Protein AF-A0AAV5IM41-F1 (afdb_monomer_lite)

Organism: NCBI:txid152421

Secondary structure (DSSP, 8-state):
-PPPPPPPS------------SSEEEEE-----EETTTTEEPPPPPPEEEEE---

Structure (mmCIF, N/CA/C/O backbone):
data_AF-A0AAV5IM41-F1
#
_entry.id   AF-A0AAV5IM41-F1
#
loop_
_atom_site.group_PDB
_atom_site.id
_atom_site.type_symbol
_atom_site.label_atom_id
_atom_site.label_alt_id
_atom_site.label_comp_id
_atom_site.label_asym_id
_atom_site.label_entity_id
_atom_site.label_seq_id
_atom_site.pdbx_PDB_ins_code
_atom_site.Cartn_x
_atom_site.Cartn_y
_atom_site.Cartn_z
_atom_site.occupancy
_atom_site.B_iso_or_equiv
_atom_site.auth_seq_id
_atom_site.auth_comp_id
_atom_site.auth_asym_id
_atom_site.auth_atom_id
_atom_site.pdbx_PDB_model_num
ATOM 1 N N . MET A 1 1 ? -12.898 -24.559 29.562 1.00 67.12 1 MET A N 1
ATOM 2 C CA . MET A 1 1 ? -13.676 -23.353 29.201 1.00 67.12 1 MET A CA 1
ATOM 3 C C . MET A 1 1 ? -13.206 -22.920 27.824 1.00 67.12 1 MET A C 1
ATOM 5 O O . MET A 1 1 ? -12.016 -22.679 27.685 1.00 67.12 1 MET A O 1
ATOM 9 N N . ALA A 1 2 ? -14.080 -22.916 26.818 1.00 79.75 2 ALA A N 1
ATOM 10 C CA . ALA A 1 2 ? -13.755 -22.406 25.485 1.00 79.75 2 ALA A CA 1
ATOM 11 C C . ALA A 1 2 ? -14.255 -20.958 25.389 1.00 79.75 2 ALA A C 1
ATOM 13 O O . ALA A 1 2 ? -15.376 -20.677 25.815 1.00 79.75 2 ALA A O 1
ATOM 14 N N . LEU A 1 3 ? -13.415 -20.045 24.900 1.00 81.81 3 LEU A N 1
ATOM 15 C CA . LEU A 1 3 ? -13.831 -18.671 24.624 1.00 81.81 3 LEU A CA 1
ATOM 16 C C . LEU A 1 3 ? -14.798 -18.672 23.424 1.00 81.81 3 LEU A C 1
ATOM 18 O O . LEU A 1 3 ? -14.577 -19.441 22.487 1.00 81.81 3 LEU A O 1
ATOM 22 N N . PRO A 1 4 ? -15.863 -17.853 23.441 1.00 82.94 4 PRO A N 1
ATOM 23 C CA . PRO A 1 4 ? -16.758 -17.720 22.297 1.00 82.94 4 PRO A CA 1
ATOM 24 C C . PRO A 1 4 ? -16.014 -17.134 21.088 1.00 82.94 4 PRO A C 1
ATOM 26 O O . PRO A 1 4 ? -15.119 -16.303 21.242 1.00 82.94 4 PRO A O 1
ATOM 29 N N . GLN A 1 5 ? -16.388 -17.583 19.890 1.00 80.81 5 GLN A N 1
ATOM 30 C CA . GLN A 1 5 ? -15.826 -17.100 18.629 1.00 80.81 5 GLN A CA 1
ATOM 31 C C . GLN A 1 5 ? -16.178 -15.616 18.440 1.00 80.81 5 GLN A C 1
ATOM 33 O O . GLN A 1 5 ? -17.345 -15.236 18.531 1.00 80.81 5 GLN A O 1
ATOM 38 N N . LEU A 1 6 ? -15.159 -14.779 18.229 1.00 82.81 6 LEU A N 1
ATOM 39 C CA . LEU A 1 6 ? -15.302 -13.343 17.996 1.00 82.81 6 LEU A CA 1
ATOM 40 C C . LEU A 1 6 ? -15.322 -13.086 16.488 1.00 82.81 6 LEU A C 1
ATOM 42 O O . LEU A 1 6 ? -14.360 -13.415 15.801 1.00 82.81 6 LEU A O 1
ATOM 46 N N . GLU A 1 7 ? -16.398 -12.481 15.995 1.00 77.06 7 GLU A N 1
ATOM 47 C CA . GLU A 1 7 ? -16.511 -12.031 14.605 1.00 77.06 7 GLU A CA 1
ATOM 48 C C . GLU A 1 7 ? -16.129 -10.550 14.492 1.00 77.06 7 GLU A C 1
ATOM 50 O O . GLU A 1 7 ? -16.311 -9.770 15.434 1.00 77.06 7 GLU A O 1
ATOM 55 N N . ALA A 1 8 ? -15.600 -10.148 13.335 1.00 80.06 8 ALA A N 1
ATOM 56 C CA . ALA A 1 8 ? -15.306 -8.744 13.068 1.00 80.06 8 ALA A CA 1
ATOM 57 C C . ALA A 1 8 ? -16.610 -7.926 13.011 1.00 80.06 8 ALA A C 1
A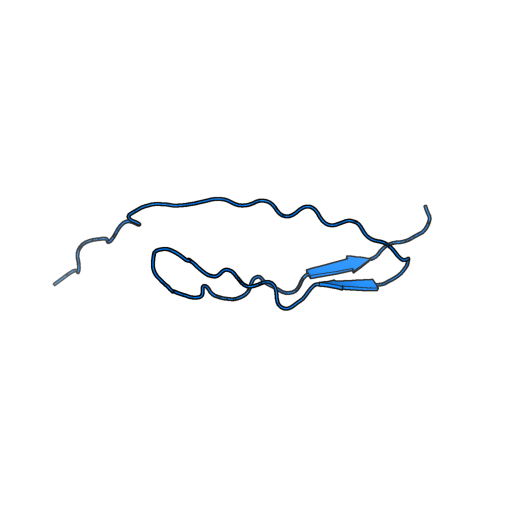TOM 59 O O . ALA A 1 8 ? -17.589 -8.341 12.393 1.00 80.06 8 ALA A O 1
ATOM 60 N N . SER A 1 9 ? -16.620 -6.735 13.618 1.00 79.62 9 SER A N 1
ATOM 61 C CA . SER A 1 9 ? -17.775 -5.821 13.570 1.00 79.62 9 SER A CA 1
ATOM 62 C C . SER A 1 9 ? -18.025 -5.241 12.172 1.00 79.62 9 SER A C 1
ATOM 64 O O . SER A 1 9 ? -19.121 -4.759 11.889 1.00 79.62 9 SER A O 1
ATOM 66 N N . GLY A 1 10 ? -17.022 -5.299 11.294 1.00 81.44 10 GLY A N 1
ATOM 67 C CA . GLY A 1 10 ? -17.099 -4.910 9.895 1.00 81.44 10 GLY A CA 1
ATOM 68 C C . GLY A 1 10 ? -15.787 -5.191 9.164 1.00 81.44 10 GLY A C 1
ATOM 69 O O . GLY A 1 10 ? -14.746 -5.383 9.789 1.00 81.44 10 GLY A O 1
ATOM 70 N N . SER A 1 11 ? -15.850 -5.198 7.834 1.00 84.62 11 SER A N 1
ATOM 71 C CA . SER A 1 11 ? -14.684 -5.236 6.947 1.00 84.62 11 SER A CA 1
ATOM 72 C C . SER A 1 11 ? -14.786 -4.095 5.942 1.00 84.62 11 SER A C 1
ATOM 74 O O . SER A 1 11 ? -15.887 -3.662 5.596 1.00 84.62 11 SER A O 1
ATOM 76 N N . THR A 1 12 ? -13.646 -3.582 5.492 1.00 84.81 12 THR A N 1
ATOM 77 C CA . THR A 1 12 ? -13.569 -2.608 4.401 1.00 84.81 12 THR A CA 1
ATOM 78 C C . THR A 1 12 ? -12.450 -3.024 3.466 1.00 84.81 12 THR A C 1
ATOM 80 O O . THR A 1 12 ? -11.301 -3.127 3.890 1.00 84.81 12 THR A O 1
ATOM 83 N N . ASP A 1 13 ? -12.787 -3.203 2.194 1.00 87.69 13 ASP A N 1
ATOM 84 C CA . ASP A 1 13 ? -11.812 -3.501 1.153 1.00 87.69 13 ASP A CA 1
ATOM 85 C C . ASP A 1 13 ? -11.365 -2.203 0.478 1.00 87.69 13 ASP A C 1
ATOM 87 O O . ASP A 1 13 ? -12.176 -1.324 0.171 1.00 87.69 13 ASP A O 1
ATOM 91 N N . PHE A 1 14 ? -10.069 -2.086 0.206 1.00 85.69 14 PHE A N 1
ATOM 92 C CA . PHE A 1 14 ? -9.516 -1.004 -0.600 1.00 85.69 14 PHE A CA 1
ATOM 93 C C . PHE A 1 14 ? -8.629 -1.580 -1.699 1.00 85.69 14 PHE A C 1
ATOM 95 O O . PHE A 1 14 ? -7.968 -2.600 -1.522 1.00 85.69 14 PHE A O 1
ATOM 102 N N . HIS A 1 15 ? -8.613 -0.905 -2.844 1.00 89.06 15 HIS A N 1
ATOM 103 C CA . HIS A 1 15 ? -7.827 -1.305 -4.004 1.00 89.06 15 HIS A CA 1
ATOM 104 C C . HIS A 1 15 ? -6.831 -0.200 -4.334 1.00 89.06 15 HIS A C 1
ATOM 106 O O . HIS A 1 15 ? -7.205 0.971 -4.426 1.00 89.06 15 HIS A O 1
ATOM 112 N N . LEU A 1 16 ? -5.567 -0.577 -4.519 1.00 87.88 16 LEU A N 1
ATOM 113 C CA . LEU A 1 16 ? -4.489 0.339 -4.869 1.00 87.88 16 LEU A CA 1
ATOM 114 C C . LEU A 1 16 ? -4.013 0.045 -6.292 1.00 87.88 16 LEU A C 1
ATOM 116 O O . LEU A 1 16 ? -3.493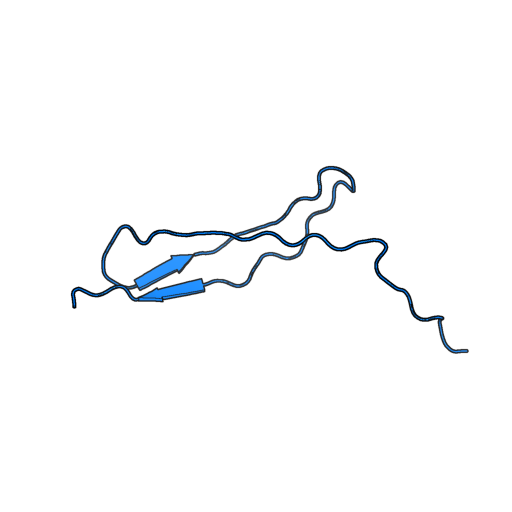 -1.033 -6.565 1.00 87.88 16 LEU A O 1
ATOM 120 N N . ASN A 1 17 ? -4.171 1.019 -7.187 1.00 89.25 17 ASN A N 1
ATOM 121 C CA . ASN A 1 17 ? -3.659 0.940 -8.552 1.00 89.25 17 ASN A CA 1
ATOM 122 C C . ASN A 1 17 ? -2.326 1.681 -8.630 1.00 89.25 17 ASN A C 1
ATOM 124 O O . ASN A 1 17 ? -2.256 2.869 -8.311 1.00 89.25 17 ASN A O 1
ATOM 128 N N . LEU A 1 18 ? -1.278 0.983 -9.057 1.00 87.44 18 LEU A N 1
ATOM 129 C CA . LEU A 1 18 ? 0.077 1.518 -9.162 1.00 87.44 18 LEU A CA 1
ATOM 130 C C . LEU A 1 18 ? 0.529 1.480 -10.621 1.00 87.44 18 LEU A C 1
ATOM 132 O O . LEU A 1 18 ? 0.268 0.511 -11.328 1.00 87.44 18 LEU A O 1
ATOM 136 N N . ILE A 1 19 ? 1.214 2.536 -11.062 1.00 89.00 19 ILE A N 1
ATOM 137 C CA . ILE A 1 19 ? 1.757 2.643 -12.418 1.00 89.00 19 ILE A CA 1
ATOM 138 C C . ILE A 1 19 ? 3.277 2.694 -12.313 1.00 89.00 19 ILE A C 1
ATOM 140 O O . ILE A 1 19 ? 3.840 3.600 -11.697 1.00 89.00 19 ILE A O 1
ATOM 144 N N . ALA A 1 20 ? 3.936 1.718 -12.930 1.00 89.62 20 ALA A N 1
ATOM 145 C CA . ALA A 1 20 ? 5.376 1.731 -13.115 1.00 89.62 20 ALA A CA 1
ATOM 146 C C . ALA A 1 20 ? 5.792 2.918 -13.991 1.00 89.62 20 ALA A C 1
ATOM 148 O O . ALA A 1 20 ? 5.239 3.128 -15.068 1.00 89.62 20 ALA A O 1
ATOM 149 N N . THR A 1 21 ? 6.793 3.679 -13.550 1.00 88.56 21 THR A N 1
ATOM 150 C CA . THR A 1 21 ? 7.266 4.872 -14.286 1.00 88.56 21 THR A CA 1
ATOM 151 C C . THR A 1 21 ? 8.645 4.690 -14.911 1.00 88.56 21 THR A C 1
ATOM 153 O O . THR A 1 21 ? 9.112 5.564 -15.641 1.00 88.56 21 THR A O 1
ATOM 156 N N . LYS A 1 22 ? 9.320 3.574 -14.615 1.00 91.44 22 LYS A N 1
ATOM 157 C CA . LYS A 1 22 ? 10.684 3.272 -15.054 1.00 91.44 22 LYS A CA 1
ATOM 158 C C . LYS A 1 22 ? 10.833 1.785 -15.361 1.00 91.44 22 LYS A C 1
ATOM 160 O O . LYS A 1 22 ? 10.084 0.968 -14.835 1.00 91.44 22 LYS A O 1
ATOM 165 N N . LEU A 1 23 ? 11.828 1.466 -16.183 1.00 94.50 23 LEU A N 1
ATOM 166 C CA . LEU A 1 23 ? 12.272 0.096 -16.426 1.00 94.50 23 LEU A CA 1
ATOM 167 C C . LEU A 1 23 ? 13.134 -0.422 -15.274 1.00 94.50 23 LEU A C 1
ATOM 169 O O . LEU A 1 23 ? 13.719 0.357 -14.516 1.00 94.50 23 LEU A O 1
ATOM 173 N N . GLY A 1 24 ? 13.248 -1.742 -15.198 1.00 94.88 24 GLY A N 1
ATOM 174 C CA . GLY A 1 24 ? 13.992 -2.468 -14.184 1.00 94.88 24 GLY A CA 1
ATOM 175 C C . GLY A 1 24 ? 13.149 -2.834 -12.966 1.00 94.88 24 GLY A C 1
ATOM 176 O O . GLY A 1 24 ? 11.917 -2.864 -13.005 1.00 94.88 24 GLY A O 1
ATOM 177 N N . VAL A 1 25 ? 13.848 -3.144 -11.873 1.00 93.88 25 VAL A N 1
ATOM 178 C CA . VAL A 1 25 ? 13.239 -3.544 -10.602 1.00 93.88 25 VAL A CA 1
ATOM 179 C C . VAL A 1 25 ? 12.726 -2.314 -9.858 1.00 93.88 25 VAL A C 1
ATOM 181 O O . VAL A 1 25 ? 13.472 -1.368 -9.599 1.00 93.88 25 VAL A O 1
ATOM 184 N N . GLN A 1 26 ? 11.454 -2.346 -9.475 1.00 92.62 26 GLN A N 1
ATOM 185 C CA . GLN A 1 26 ? 10.824 -1.346 -8.626 1.00 92.62 26 GLN A CA 1
ATOM 186 C C . GLN A 1 26 ? 10.298 -2.020 -7.367 1.00 92.62 26 GLN A C 1
ATOM 188 O O . GLN A 1 26 ? 9.518 -2.969 -7.431 1.00 92.62 26 GLN A O 1
ATOM 193 N N . ARG A 1 27 ? 10.718 -1.497 -6.215 1.00 91.75 27 ARG A N 1
ATOM 194 C CA . ARG A 1 27 ? 10.283 -1.968 -4.904 1.00 91.75 27 ARG A CA 1
ATOM 195 C C . ARG A 1 27 ? 9.327 -0.957 -4.286 1.00 91.75 27 ARG A C 1
ATOM 197 O O . ARG A 1 27 ? 9.641 0.228 -4.189 1.00 91.75 27 ARG A O 1
ATOM 204 N N . ILE A 1 28 ? 8.169 -1.440 -3.867 1.00 90.94 28 ILE A N 1
ATOM 205 C CA . ILE A 1 28 ? 7.116 -0.689 -3.194 1.00 90.94 28 ILE A CA 1
ATOM 206 C C . ILE A 1 28 ? 7.086 -1.186 -1.751 1.00 90.94 28 ILE A C 1
ATOM 208 O O . ILE A 1 28 ? 6.913 -2.376 -1.503 1.00 90.94 28 ILE A O 1
ATOM 212 N N . MET A 1 29 ? 7.302 -0.278 -0.804 1.00 92.81 29 MET A N 1
ATOM 213 C CA . MET A 1 29 ? 7.420 -0.585 0.623 1.00 92.81 29 MET A CA 1
ATOM 214 C C . MET A 1 29 ? 6.681 0.457 1.452 1.00 92.81 29 MET A C 1
ATOM 216 O O . MET A 1 29 ? 6.437 1.572 0.988 1.00 92.81 29 MET A O 1
ATOM 220 N N . GLY A 1 30 ? 6.402 0.123 2.711 1.00 91.94 30 GLY A N 1
ATOM 221 C CA . GLY A 1 30 ? 5.934 1.097 3.700 1.00 91.94 30 GLY A CA 1
ATOM 222 C C . GLY A 1 30 ? 4.492 1.565 3.499 1.00 91.94 30 GLY A C 1
ATOM 223 O O . GLY A 1 30 ? 4.129 2.631 3.991 1.00 91.94 30 GLY A O 1
ATOM 224 N N . ILE A 1 31 ? 3.664 0.787 2.796 1.00 92.38 31 ILE A N 1
ATOM 225 C CA . ILE A 1 31 ? 2.227 1.062 2.723 1.00 92.38 31 ILE A CA 1
ATOM 226 C C . ILE A 1 31 ? 1.601 0.696 4.071 1.00 92.38 31 ILE A C 1
ATOM 228 O O . ILE A 1 31 ? 1.644 -0.459 4.491 1.00 92.38 31 ILE A O 1
ATOM 232 N N . THR A 1 32 ? 1.008 1.680 4.741 1.00 93.00 32 THR A N 1
ATOM 233 C CA . THR A 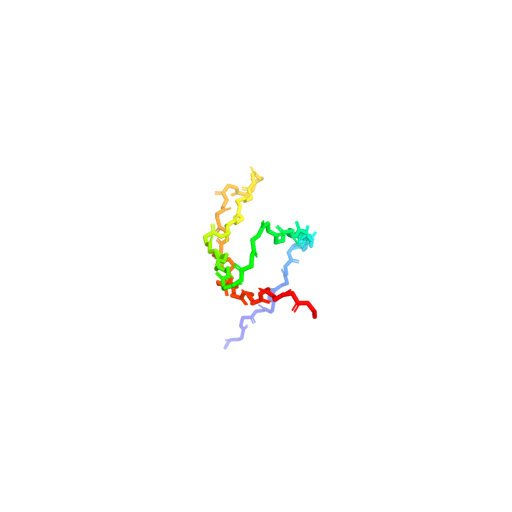1 32 ? 0.316 1.516 6.024 1.00 93.00 32 THR A CA 1
ATOM 234 C C . THR A 1 32 ? -1.116 2.024 5.930 1.00 93.00 32 THR A C 1
ATOM 236 O O . THR A 1 32 ? -1.436 2.893 5.117 1.00 93.00 32 THR A O 1
ATOM 239 N N . VAL A 1 33 ? -1.992 1.471 6.769 1.00 91.19 33 VAL A N 1
ATOM 240 C CA . VAL A 1 33 ? -3.393 1.888 6.858 1.00 91.19 33 VAL A CA 1
ATOM 241 C C . VAL A 1 33 ? -3.653 2.429 8.256 1.00 91.19 33 VAL A C 1
ATOM 243 O O . VAL A 1 33 ? -3.397 1.753 9.253 1.00 91.19 33 VAL A O 1
ATOM 246 N N . PHE A 1 34 ? -4.180 3.649 8.319 1.00 91.81 34 PHE A N 1
ATOM 247 C CA . PHE A 1 34 ? -4.617 4.282 9.557 1.00 91.81 34 PHE A CA 1
ATOM 248 C C . PHE A 1 34 ? -6.138 4.441 9.556 1.00 91.81 34 PHE A C 1
ATOM 250 O O . PHE A 1 34 ? -6.696 5.139 8.707 1.00 91.81 34 PHE A O 1
ATOM 257 N N . ASP A 1 35 ? -6.801 3.815 10.526 1.00 90.56 35 ASP A N 1
ATOM 258 C CA . ASP A 1 35 ? -8.225 4.008 10.773 1.00 90.56 35 ASP A CA 1
ATOM 259 C C . ASP A 1 35 ? -8.447 5.331 11.510 1.00 90.56 35 ASP A C 1
ATOM 261 O O . ASP A 1 35 ? -8.059 5.494 12.668 1.00 90.56 35 ASP A O 1
ATOM 265 N N . THR A 1 36 ? -9.107 6.283 10.856 1.00 91.00 36 THR A N 1
ATOM 266 C 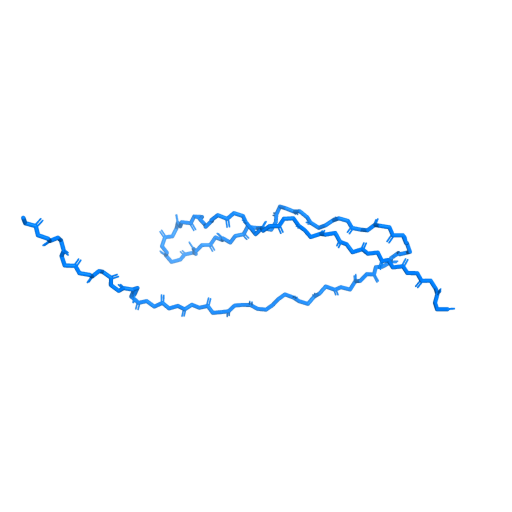CA . THR A 1 36 ? -9.417 7.589 11.450 1.00 91.00 36 THR A CA 1
ATOM 267 C C . THR A 1 36 ? -10.558 7.543 12.470 1.00 91.00 36 THR A C 1
ATOM 269 O O . THR A 1 36 ? -10.639 8.436 13.317 1.00 91.00 36 THR A O 1
ATOM 272 N N . ARG A 1 37 ? -11.424 6.521 12.419 1.00 89.62 37 ARG A N 1
ATOM 273 C CA . ARG A 1 37 ? -12.550 6.318 13.343 1.00 89.62 37 ARG A CA 1
ATOM 274 C C . ARG A 1 37 ? -12.068 5.675 14.637 1.00 89.62 37 ARG A C 1
ATOM 276 O O . ARG A 1 37 ? -12.275 6.239 15.709 1.00 89.62 37 ARG A O 1
ATOM 283 N N . GLU A 1 38 ? -11.362 4.554 14.521 1.00 90.25 38 GLU A N 1
ATOM 284 C CA . GLU A 1 38 ? -10.835 3.790 15.664 1.00 90.25 38 GLU A CA 1
ATOM 285 C C . GLU A 1 38 ? -9.479 4.320 16.164 1.00 90.25 38 GLU A C 1
ATOM 287 O O . GLU A 1 38 ? -8.985 3.901 17.213 1.00 90.25 38 GLU A O 1
ATOM 292 N N . LYS A 1 39 ? -8.866 5.258 15.424 1.00 92.56 39 LYS A N 1
ATOM 293 C CA . LYS A 1 39 ? -7.545 5.848 15.705 1.00 92.56 39 LYS A CA 1
ATOM 294 C C . LYS A 1 39 ? -6.461 4.784 15.891 1.00 92.56 39 LYS A C 1
ATOM 296 O O . LYS A 1 39 ? -5.620 4.887 16.788 1.00 92.56 39 LYS A O 1
ATOM 301 N N . ARG A 1 40 ? -6.486 3.751 15.047 1.00 91.56 40 ARG A N 1
ATOM 302 C CA . ARG A 1 40 ? -5.548 2.622 15.084 1.00 91.56 40 ARG A CA 1
ATOM 303 C C . ARG A 1 40 ? -4.789 2.486 13.774 1.00 91.56 40 ARG A C 1
ATOM 305 O O . ARG A 1 40 ? -5.328 2.730 12.701 1.00 91.56 40 ARG A O 1
ATOM 312 N N . ASN A 1 41 ? -3.532 2.068 13.889 1.00 91.56 41 ASN A N 1
ATOM 313 C CA . ASN A 1 41 ? -2.737 1.624 12.752 1.00 91.56 41 ASN A CA 1
ATOM 314 C C . ASN A 1 41 ? -2.933 0.120 12.567 1.00 91.56 41 ASN A C 1
ATOM 316 O O . ASN A 1 41 ? -2.921 -0.621 13.553 1.00 91.56 41 ASN A O 1
ATOM 320 N N . TYR A 1 42 ? -3.087 -0.306 11.320 1.00 89.12 42 TYR A N 1
ATOM 321 C CA . TYR A 1 42 ? -2.986 -1.709 10.940 1.00 89.12 42 TYR A CA 1
ATOM 322 C C . TYR A 1 42 ? -1.542 -2.071 10.607 1.00 89.12 42 TYR A C 1
ATOM 324 O O . TYR A 1 42 ? -0.703 -1.192 10.378 1.00 89.12 42 TYR A O 1
ATOM 332 N N . ASP A 1 43 ? -1.272 -3.373 10.562 1.00 91.12 43 ASP A N 1
ATOM 333 C CA . ASP A 1 43 ? 0.021 -3.873 10.124 1.00 91.12 43 ASP A CA 1
ATOM 334 C C . ASP A 1 43 ? 0.331 -3.387 8.696 1.00 91.12 43 ASP A C 1
ATOM 336 O O . ASP A 1 43 ? -0.579 -3.294 7.860 1.00 91.12 43 ASP A O 1
ATOM 340 N N . PRO A 1 44 ? 1.597 -3.043 8.400 1.00 91.44 44 PRO A N 1
ATOM 341 C CA . PRO A 1 44 ? 1.995 -2.643 7.059 1.00 91.44 44 PRO A CA 1
ATOM 342 C C . PRO A 1 44 ? 1.676 -3.730 6.034 1.00 91.44 44 PRO A C 1
ATOM 344 O O . PRO A 1 44 ? 1.814 -4.924 6.313 1.00 91.44 44 PRO A O 1
ATOM 347 N N . LEU A 1 45 ? 1.305 -3.314 4.822 1.00 90.38 45 LEU A N 1
ATOM 348 C CA . LEU A 1 45 ? 1.197 -4.259 3.718 1.00 90.38 45 LEU A CA 1
ATOM 349 C C . LEU A 1 45 ? 2.582 -4.837 3.388 1.00 90.38 45 LEU A C 1
ATOM 351 O O . LEU A 1 45 ? 3.590 -4.142 3.561 1.00 90.38 45 LEU A O 1
ATOM 355 N N . PRO A 1 46 ? 2.641 -6.081 2.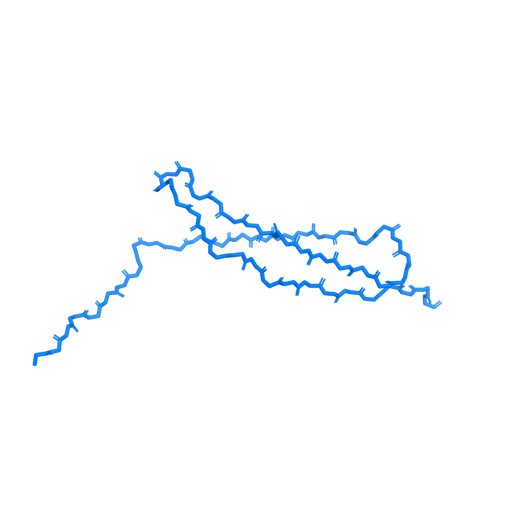883 1.00 92.19 46 PRO A N 1
ATOM 356 C CA . PRO A 1 46 ? 3.888 -6.681 2.437 1.00 92.19 46 PRO A CA 1
ATOM 357 C C . PRO A 1 46 ? 4.590 -5.827 1.380 1.00 92.19 46 PRO A C 1
ATOM 359 O O . PRO A 1 46 ? 3.944 -5.217 0.525 1.00 92.19 46 PRO A O 1
ATOM 362 N N . ASP A 1 47 ? 5.921 -5.841 1.414 1.00 93.44 47 ASP A N 1
ATOM 363 C CA . ASP A 1 47 ? 6.727 -5.261 0.347 1.00 93.44 47 ASP A CA 1
ATOM 364 C C . ASP A 1 47 ? 6.411 -5.953 -0.984 1.00 93.44 47 ASP A C 1
ATOM 366 O O . ASP A 1 47 ? 6.328 -7.182 -1.059 1.00 93.44 47 ASP A O 1
ATOM 370 N N . LEU A 1 48 ? 6.287 -5.160 -2.045 1.00 91.81 48 LEU A N 1
ATOM 371 C CA . LEU A 1 48 ? 6.065 -5.646 -3.400 1.00 91.81 48 LEU A CA 1
ATOM 372 C C . LEU A 1 48 ? 7.265 -5.289 -4.272 1.00 91.81 48 LEU A C 1
ATOM 374 O O . LEU A 1 48 ? 7.709 -4.143 -4.298 1.00 91.81 48 LEU A O 1
ATOM 378 N N . GLU A 1 49 ? 7.769 -6.264 -5.017 1.00 92.94 49 GLU A N 1
ATOM 379 C CA . GLU A 1 49 ? 8.795 -6.061 -6.032 1.00 92.94 49 GLU A CA 1
ATOM 380 C C . GLU A 1 49 ? 8.207 -6.388 -7.402 1.00 92.94 49 GLU A C 1
ATOM 382 O O . GLU A 1 49 ? 7.607 -7.445 -7.595 1.00 92.94 49 GLU A O 1
ATOM 387 N N . ILE A 1 50 ? 8.354 -5.460 -8.344 1.00 92.75 50 ILE A N 1
ATOM 388 C CA . ILE A 1 50 ? 7.943 -5.642 -9.735 1.00 92.75 50 ILE A CA 1
ATOM 389 C C . ILE A 1 50 ? 9.147 -5.439 -10.646 1.00 92.75 50 ILE A C 1
ATOM 391 O O . ILE A 1 50 ? 9.986 -4.571 -10.402 1.00 92.75 50 ILE A O 1
ATOM 395 N N . PHE A 1 51 ? 9.216 -6.222 -11.715 1.00 94.62 51 PHE A N 1
ATOM 396 C CA . PHE A 1 51 ? 10.186 -6.037 -12.786 1.00 94.62 51 PHE A CA 1
ATOM 397 C C . PHE A 1 51 ? 9.462 -5.528 -14.028 1.00 94.62 51 PHE A C 1
ATOM 399 O O . PHE A 1 51 ? 8.426 -6.073 -14.407 1.00 94.62 51 PHE A O 1
ATOM 406 N N . VAL A 1 52 ? 9.993 -4.468 -14.629 1.00 94.88 52 VAL A N 1
ATOM 407 C CA . VAL A 1 52 ? 9.408 -3.823 -15.807 1.00 94.88 52 VAL A CA 1
ATOM 408 C C . VAL A 1 52 ? 10.442 -3.819 -16.915 1.00 94.88 52 VAL A C 1
ATOM 410 O O . VAL A 1 52 ? 11.512 -3.236 -16.751 1.00 94.88 52 VAL A O 1
ATOM 413 N N . ASP A 1 53 ? 10.113 -4.449 -18.033 1.00 93.56 53 ASP A N 1
ATOM 414 C CA . ASP A 1 53 ? 10.973 -4.513 -19.212 1.00 93.56 53 ASP A CA 1
ATOM 415 C C . ASP A 1 53 ? 10.324 -3.800 -20.403 1.00 93.56 53 ASP A C 1
ATOM 417 O O . ASP A 1 53 ? 9.137 -3.462 -20.361 1.00 93.56 53 ASP A O 1
ATOM 421 N N . MET A 1 54 ? 11.113 -3.535 -21.442 1.00 87.81 54 MET A N 1
ATOM 422 C CA . MET A 1 54 ? 10.557 -3.272 -22.766 1.00 87.81 54 MET A CA 1
ATOM 423 C C . MET A 1 54 ? 10.251 -4.629 -23.413 1.00 87.81 54 MET A C 1
ATOM 425 O O . MET A 1 54 ? 11.132 -5.485 -23.433 1.00 87.81 54 MET A O 1
ATOM 429 N N . ASP A 1 55 ? 9.022 -4.813 -23.903 1.00 77.44 55 ASP A N 1
ATOM 430 C CA . ASP A 1 55 ? 8.621 -6.001 -24.680 1.00 77.44 55 ASP A CA 1
ATOM 431 C C . ASP A 1 55 ? 9.568 -6.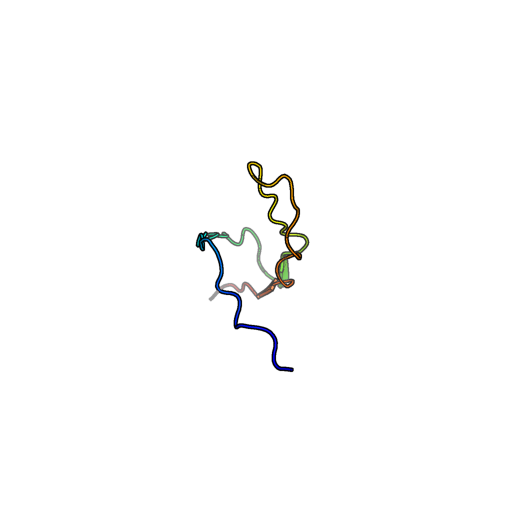297 -25.861 1.00 77.44 55 ASP A C 1
ATOM 433 O O . ASP A 1 55 ? 10.022 -5.331 -26.528 1.00 77.44 55 ASP A O 1
#

Foldseek 3Di:
DDDDDDDDPDDDDDDDDDDDPDAAKDKDFDAWDADPVVRDTDDTDDIDIDGHDDD

Sequence (55 aa):
MALPQLEASGSTDFHLNLIATKLGVQRIMGITVFDTREKRNYDPLPDLEIFVDMD

InterPro domains:
  IPR010378 Trafficking protein particle complex subunit 13 [PTHR13134] (1-52)
  IPR055428 Trafficking protein particle complex subunit 13, C-terminal [PF23643] (3-43)

Radius of gyration: 17.71 Å; chains: 1; bounding box: 32×31×54 Å

pLDDT: mean 88.56, std 5.54, range [67.12, 94.88]